Protein AF-A0A1B2EEN3-F1 (afdb_monomer)

InterPro domains:
  IPR054189 Domain of unknown function DUF6894 [PF21834] (3-65)

Mean predicted aligned error: 3.81 Å

Organism: NCBI:txid1882682

Structure (mmCIF, N/CA/C/O backbone):
data_AF-A0A1B2EEN3-F1
#
_entry.id   AF-A0A1B2EEN3-F1
#
loop_
_atom_site.group_PDB
_atom_site.id
_atom_site.type_symbol
_atom_site.label_atom_id
_atom_site.lab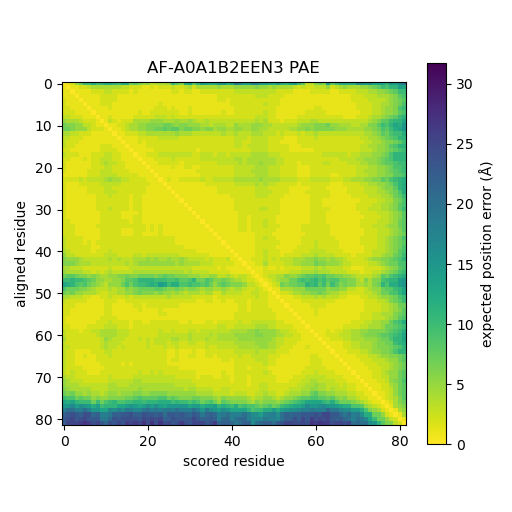el_alt_id
_atom_site.label_comp_id
_atom_site.label_asym_id
_atom_site.label_entity_id
_atom_site.label_seq_id
_atom_site.pdbx_PDB_ins_code
_atom_site.Cartn_x
_atom_site.Cartn_y
_atom_site.Cartn_z
_atom_site.occupancy
_atom_site.B_iso_or_equiv
_atom_site.auth_seq_id
_atom_site.auth_comp_id
_atom_site.auth_asym_id
_atom_site.auth_atom_id
_atom_site.pdbx_PDB_model_num
ATOM 1 N N . MET A 1 1 ? -8.084 0.413 19.389 1.00 85.62 1 MET A N 1
ATOM 2 C CA . MET A 1 1 ? -7.730 1.212 18.196 1.00 85.62 1 MET A CA 1
ATOM 3 C C . MET A 1 1 ? -8.341 0.505 16.992 1.00 85.62 1 MET A C 1
ATOM 5 O O . MET A 1 1 ? -8.468 -0.712 17.086 1.00 85.62 1 MET A O 1
ATOM 9 N N . PRO A 1 2 ? -8.822 1.198 15.944 1.00 95.31 2 PRO A N 1
ATOM 10 C CA . PRO A 1 2 ? -9.307 0.518 14.742 1.00 95.31 2 PRO A CA 1
ATOM 11 C C . PRO A 1 2 ? -8.201 -0.353 14.134 1.00 95.31 2 PRO A C 1
ATOM 13 O O . PRO A 1 2 ? -7.023 0.006 14.189 1.00 95.31 2 PRO A O 1
ATOM 16 N N . ARG A 1 3 ? -8.594 -1.502 13.583 1.00 98.00 3 ARG A N 1
ATOM 17 C CA . ARG A 1 3 ? -7.703 -2.410 12.862 1.00 98.00 3 ARG A CA 1
ATOM 18 C C . ARG A 1 3 ? -7.840 -2.155 11.367 1.00 98.00 3 ARG A C 1
ATOM 20 O O . ARG A 1 3 ? -8.957 -2.085 10.858 1.00 98.00 3 ARG A O 1
ATOM 27 N N . PHE A 1 4 ? -6.707 -2.014 10.697 1.00 98.62 4 PHE A N 1
ATOM 28 C CA . PHE A 1 4 ? -6.617 -1.781 9.262 1.00 98.62 4 PHE A CA 1
ATOM 29 C C . PHE A 1 4 ? -5.809 -2.895 8.609 1.00 98.62 4 PHE A C 1
ATOM 31 O O . PHE A 1 4 ? -4.843 -3.369 9.202 1.00 98.62 4 PHE A O 1
ATOM 38 N N . TYR A 1 5 ? -6.183 -3.285 7.400 1.00 98.69 5 TYR A N 1
ATOM 39 C CA . TYR A 1 5 ? -5.542 -4.356 6.638 1.00 98.69 5 TYR A CA 1
ATOM 40 C C . TYR A 1 5 ? -4.849 -3.765 5.415 1.00 98.69 5 TYR A C 1
ATOM 42 O O . TYR A 1 5 ? -5.465 -2.958 4.721 1.00 98.69 5 TYR A O 1
ATOM 50 N N . PHE A 1 6 ? -3.587 -4.127 5.175 1.00 98.62 6 PHE A N 1
ATOM 51 C CA . PHE A 1 6 ? -2.702 -3.491 4.189 1.00 98.62 6 PHE A CA 1
ATOM 52 C C . PHE A 1 6 ? -2.373 -4.436 3.028 1.00 98.62 6 PHE A C 1
ATOM 54 O O . PHE A 1 6 ? -1.254 -4.935 2.898 1.00 98.62 6 PHE A O 1
ATOM 61 N N . ASP A 1 7 ? -3.349 -4.671 2.157 1.00 98.50 7 ASP A N 1
ATOM 62 C CA . ASP A 1 7 ? -3.181 -5.566 1.016 1.00 98.50 7 ASP A CA 1
ATOM 63 C C . ASP A 1 7 ? -2.210 -4.979 -0.017 1.00 98.50 7 ASP A C 1
ATOM 65 O O . ASP A 1 7 ? -2.253 -3.791 -0.342 1.00 98.50 7 ASP A O 1
ATOM 69 N N . VAL A 1 8 ? -1.351 -5.817 -0.600 1.00 98.19 8 VAL A N 1
ATOM 70 C CA . VAL A 1 8 ? -0.345 -5.384 -1.580 1.00 98.19 8 VAL A CA 1
ATOM 71 C C . VAL A 1 8 ? -0.703 -5.871 -2.983 1.00 98.19 8 VAL A C 1
ATOM 73 O O . VAL A 1 8 ? -0.922 -7.063 -3.224 1.00 98.19 8 VAL A O 1
ATOM 76 N N . ARG A 1 9 ? -0.676 -4.952 -3.952 1.00 96.69 9 ARG A N 1
ATOM 77 C CA . ARG A 1 9 ? -0.710 -5.237 -5.391 1.00 96.69 9 ARG A CA 1
ATOM 78 C C . ARG A 1 9 ? 0.645 -4.974 -6.034 1.00 96.69 9 ARG A C 1
ATOM 80 O O . ARG A 1 9 ? 1.163 -3.859 -6.007 1.00 96.69 9 ARG A O 1
ATOM 87 N N . GLU A 1 10 ? 1.175 -6.001 -6.690 1.00 92.50 10 GLU A N 1
ATOM 88 C CA . GLU A 1 10 ? 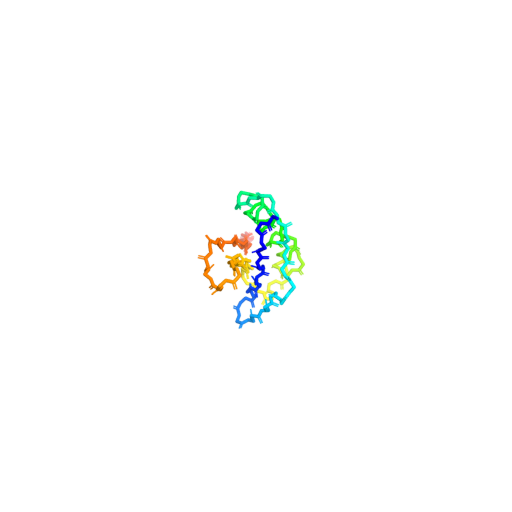2.437 -5.972 -7.434 1.00 92.50 10 GLU A CA 1
ATOM 89 C C . GLU A 1 10 ? 2.162 -6.371 -8.892 1.00 92.50 10 GLU A C 1
ATOM 91 O O . GLU A 1 10 ? 2.247 -7.541 -9.286 1.00 92.50 10 GLU A O 1
ATOM 96 N N . GLY A 1 11 ? 1.752 -5.405 -9.716 1.00 84.56 11 GLY A N 1
ATOM 97 C CA . GLY A 1 11 ? 1.243 -5.695 -11.058 1.00 84.56 11 GLY A CA 1
ATOM 98 C C . GLY A 1 11 ? 0.015 -6.614 -11.010 1.00 84.56 11 GLY A C 1
ATOM 99 O O . GLY A 1 11 ? -1.036 -6.221 -10.519 1.00 84.56 11 GLY A O 1
ATOM 100 N N . ALA A 1 12 ? 0.137 -7.842 -11.527 1.00 86.88 12 ALA A N 1
ATOM 101 C CA . ALA A 1 12 ? -0.954 -8.826 -11.520 1.00 86.88 12 ALA A CA 1
ATOM 102 C C . ALA A 1 12 ? -1.045 -9.651 -10.222 1.00 86.88 12 ALA A C 1
ATOM 104 O O . ALA A 1 12 ? -2.003 -10.403 -10.040 1.00 86.88 1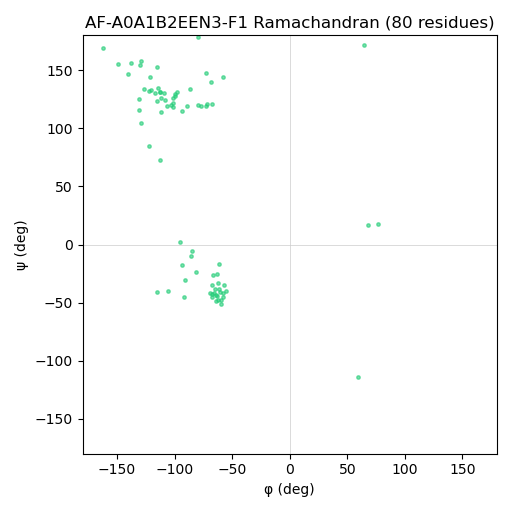2 ALA A O 1
ATOM 105 N N . ARG A 1 13 ? -0.043 -9.563 -9.339 1.00 93.00 13 ARG A N 1
ATOM 106 C CA . ARG A 1 13 ? -0.023 -10.308 -8.079 1.00 93.00 13 ARG A CA 1
ATOM 107 C C . ARG A 1 13 ? -0.759 -9.521 -7.000 1.00 93.00 13 ARG A C 1
ATOM 109 O O . ARG A 1 13 ? -0.509 -8.333 -6.827 1.00 93.00 13 ARG A O 1
ATOM 116 N N . PHE A 1 14 ? -1.620 -10.214 -6.264 1.00 96.00 14 PHE A N 1
ATOM 117 C CA . PHE A 1 14 ? -2.291 -9.710 -5.070 1.00 96.00 14 PHE A CA 1
ATOM 118 C C . PHE A 1 14 ? -1.816 -10.509 -3.856 1.00 96.00 14 PHE A C 1
ATOM 120 O O . PHE A 1 14 ? -1.701 -11.736 -3.935 1.00 96.00 14 PHE A O 1
ATOM 127 N N . ILE A 1 15 ? -1.498 -9.814 -2.771 1.00 97.25 15 ILE A N 1
ATOM 128 C CA . ILE A 1 15 ? -1.005 -10.384 -1.520 1.00 97.25 15 ILE A CA 1
ATOM 129 C C . ILE A 1 15 ? -1.883 -9.807 -0.406 1.00 97.25 15 ILE A C 1
ATOM 131 O O . ILE A 1 15 ? -1.723 -8.627 -0.095 1.00 97.25 15 ILE A O 1
ATOM 135 N N . PRO A 1 16 ? -2.824 -10.592 0.145 1.00 97.69 16 PRO A N 1
ATOM 136 C CA . PRO A 1 16 ? -3.670 -10.116 1.227 1.00 97.69 16 PRO A CA 1
ATOM 137 C C . PRO A 1 16 ? -2.885 -10.009 2.536 1.00 97.69 16 PRO A C 1
ATOM 139 O O . PRO A 1 16 ? -1.993 -10.822 2.800 1.00 97.69 16 PRO A O 1
ATOM 142 N N . ASP A 1 17 ? -3.255 -9.037 3.356 1.00 98.19 17 ASP A N 1
ATOM 143 C CA . ASP A 1 17 ? -2.882 -8.951 4.762 1.00 98.19 17 ASP A CA 1
ATOM 144 C C . ASP A 1 17 ? -3.990 -9.593 5.608 1.00 98.19 17 ASP A C 1
ATOM 146 O O . ASP A 1 17 ? -5.125 -9.126 5.627 1.00 98.19 17 ASP A O 1
ATOM 150 N N . GLU A 1 18 ? -3.679 -10.699 6.286 1.00 97.00 18 GLU A N 1
ATOM 151 C CA . GLU A 1 18 ? -4.637 -11.416 7.143 1.00 97.00 18 GLU A CA 1
ATOM 152 C C . GLU A 1 18 ? -4.561 -10.970 8.612 1.00 97.00 18 GLU A C 1
ATOM 154 O O . GLU A 1 18 ? -5.483 -11.228 9.391 1.00 97.00 18 GLU A O 1
ATOM 159 N N . GLU A 1 19 ? -3.473 -10.307 9.009 1.00 97.12 19 GLU A N 1
ATOM 160 C CA . GLU A 1 19 ? -3.225 -9.930 10.402 1.00 97.12 19 GLU A CA 1
ATOM 161 C C . GLU A 1 19 ? -3.765 -8.526 10.690 1.00 97.12 19 GLU A C 1
ATOM 163 O O . GLU A 1 19 ? -4.444 -8.305 11.705 1.00 97.12 19 GLU A O 1
ATOM 168 N N . GLY A 1 20 ? -3.497 -7.586 9.784 1.00 97.19 20 GLY A N 1
ATOM 169 C CA . GLY A 1 20 ? -3.796 -6.176 9.966 1.00 97.19 20 GLY A CA 1
ATOM 170 C C . GLY A 1 20 ? -2.999 -5.531 11.104 1.00 97.19 20 GLY A C 1
ATOM 171 O O . GLY A 1 20 ? -2.347 -6.181 11.926 1.00 97.19 20 GLY A O 1
ATOM 172 N N . LEU A 1 21 ? -3.098 -4.209 11.200 1.00 98.25 21 LEU A N 1
ATOM 173 C CA . LEU A 1 21 ? -2.438 -3.397 12.215 1.00 98.25 21 LEU A CA 1
ATOM 174 C C . LEU A 1 21 ? -3.452 -2.511 12.938 1.00 98.25 21 LEU A C 1
ATOM 176 O O . LEU A 1 21 ? -4.289 -1.852 12.321 1.00 98.25 21 LEU A O 1
ATOM 180 N N . GLU A 1 22 ? -3.368 -2.479 14.267 1.00 98.38 22 GLU A N 1
ATOM 181 C CA . GLU A 1 22 ? -4.125 -1.522 15.070 1.00 98.38 22 GLU A CA 1
ATOM 182 C C . GLU A 1 22 ? -3.426 -0.164 15.062 1.00 98.38 22 GLU A C 1
ATOM 184 O O . GLU A 1 22 ? -2.287 -0.044 15.513 1.00 98.38 22 GLU A O 1
ATOM 189 N N . LEU A 1 23 ? -4.116 0.865 14.572 1.00 98.12 23 LEU A N 1
ATOM 190 C CA . LEU A 1 23 ? -3.586 2.224 14.475 1.00 98.12 23 LEU A CA 1
ATOM 191 C C . LEU A 1 23 ? -4.561 3.237 15.063 1.00 98.12 23 LEU A C 1
ATOM 193 O O . LEU A 1 23 ? -5.770 3.029 15.102 1.00 98.12 23 LEU A O 1
ATOM 197 N N . GLU A 1 24 ? -4.033 4.368 15.518 1.00 97.50 24 GLU A N 1
ATOM 198 C CA . GLU A 1 24 ? -4.818 5.378 16.236 1.00 97.50 24 GLU A CA 1
ATOM 199 C C . GLU A 1 24 ? -5.874 6.072 15.365 1.00 97.50 24 GLU A C 1
ATOM 201 O O . GLU A 1 24 ? -6.877 6.560 15.887 1.00 97.50 24 GLU A O 1
ATOM 206 N N . SER A 1 25 ? -5.663 6.127 14.047 1.00 97.75 25 SER A N 1
ATOM 207 C CA . SER A 1 25 ? -6.542 6.828 13.113 1.00 97.75 25 SER A CA 1
ATOM 208 C C . SER A 1 25 ? -6.332 6.394 11.662 1.00 97.75 25 SER A C 1
ATOM 210 O O . SER A 1 25 ? -5.336 5.751 11.325 1.00 97.75 25 SER A O 1
ATOM 212 N N . LEU A 1 26 ? -7.251 6.819 10.789 1.00 97.94 26 LEU A N 1
ATOM 213 C CA . LEU A 1 26 ? -7.110 6.658 9.342 1.00 97.94 26 LEU A CA 1
ATOM 214 C C . LEU A 1 26 ? -5.870 7.391 8.802 1.00 97.94 26 LEU A C 1
ATOM 216 O O . LEU A 1 26 ? -5.155 6.831 7.983 1.00 97.94 26 LEU A O 1
ATOM 220 N N . ASP A 1 27 ? -5.544 8.579 9.323 1.00 98.50 27 ASP A N 1
ATOM 221 C CA . ASP A 1 27 ? -4.328 9.314 8.941 1.00 98.50 27 ASP A CA 1
ATOM 222 C C . ASP A 1 27 ? -3.042 8.547 9.296 1.00 98.50 2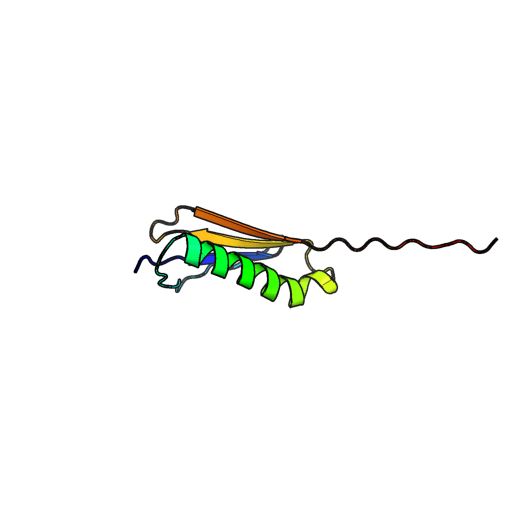7 ASP A C 1
ATOM 224 O O . ASP A 1 27 ? -2.019 8.679 8.623 1.00 98.50 27 ASP A O 1
ATOM 228 N N . ALA A 1 28 ? -3.052 7.777 10.392 1.00 98.44 28 ALA A N 1
ATOM 229 C CA . ALA A 1 28 ? -1.933 6.905 10.737 1.00 98.44 28 ALA A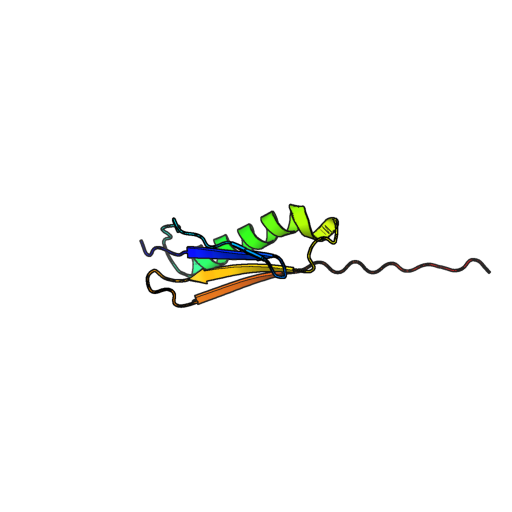 CA 1
ATOM 230 C C . ALA A 1 28 ? -1.821 5.742 9.741 1.00 98.44 28 ALA A C 1
ATOM 232 O O . ALA A 1 28 ? -0.714 5.446 9.294 1.00 98.44 28 ALA A O 1
ATOM 233 N N . ALA A 1 29 ? -2.952 5.153 9.342 1.00 98.50 29 ALA A N 1
ATOM 234 C CA . ALA A 1 29 ? -2.996 4.117 8.314 1.00 98.50 29 ALA A CA 1
ATOM 235 C C . ALA A 1 29 ? -2.563 4.638 6.934 1.00 98.50 29 ALA A C 1
ATOM 237 O O . ALA A 1 29 ? -1.826 3.957 6.230 1.00 98.50 29 ALA A O 1
ATOM 238 N N . GLU A 1 30 ? -2.930 5.868 6.566 1.00 98.75 30 GLU A N 1
ATOM 239 C CA . GLU A 1 30 ? -2.482 6.506 5.323 1.00 98.75 30 GLU A CA 1
ATOM 240 C C . GLU A 1 30 ? -0.957 6.624 5.268 1.00 98.75 30 GLU A C 1
ATOM 242 O O . GLU A 1 30 ? -0.329 6.255 4.273 1.00 98.75 30 GLU A O 1
ATOM 247 N N . ARG A 1 31 ? -0.350 7.117 6.356 1.00 98.69 31 ARG A N 1
ATOM 248 C CA . ARG A 1 31 ? 1.107 7.254 6.452 1.00 98.69 31 ARG A CA 1
ATOM 249 C C . ARG A 1 31 ? 1.804 5.904 6.377 1.00 98.69 31 ARG A C 1
ATOM 251 O O . ARG A 1 31 ? 2.793 5.799 5.655 1.00 98.69 31 ARG A O 1
ATOM 258 N N . GLU A 1 32 ? 1.291 4.902 7.087 1.00 98.56 32 GLU A N 1
ATOM 259 C CA . GLU A 1 32 ? 1.832 3.543 7.041 1.00 98.56 32 GLU A CA 1
ATOM 260 C C . GLU A 1 32 ? 1.774 2.990 5.612 1.00 98.56 32 GLU A C 1
ATOM 262 O O . GLU A 1 32 ? 2.809 2.638 5.055 1.00 98.56 32 GLU A O 1
ATOM 267 N N . ALA A 1 33 ? 0.611 3.053 4.955 1.00 98.69 33 ALA A N 1
ATOM 268 C CA . ALA A 1 33 ? 0.438 2.569 3.586 1.00 98.69 33 ALA A CA 1
ATOM 269 C C . ALA A 1 33 ? 1.384 3.256 2.587 1.00 98.69 33 ALA A C 1
ATOM 271 O O . ALA A 1 33 ? 1.971 2.597 1.725 1.00 98.69 33 ALA A O 1
ATOM 272 N N . ALA A 1 34 ? 1.571 4.574 2.711 1.00 98.69 34 ALA A N 1
ATOM 273 C CA . ALA A 1 34 ? 2.502 5.324 1.872 1.00 98.69 34 ALA A CA 1
ATOM 274 C C . ALA A 1 34 ? 3.960 4.880 2.081 1.00 98.69 34 ALA A C 1
ATOM 276 O O . ALA A 1 34 ? 4.691 4.698 1.102 1.00 98.69 34 ALA A O 1
ATOM 277 N N . VAL A 1 35 ? 4.384 4.680 3.333 1.00 98.50 35 VAL A N 1
ATOM 278 C CA . VAL A 1 35 ? 5.731 4.187 3.666 1.00 98.50 35 VAL A CA 1
ATOM 279 C C . VAL A 1 35 ? 5.926 2.766 3.139 1.00 98.50 35 VAL A C 1
ATOM 281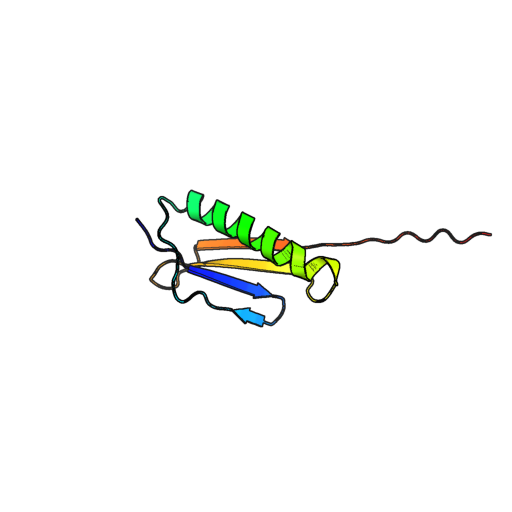 O O . VAL A 1 35 ? 6.899 2.520 2.422 1.00 98.50 35 VAL A O 1
ATOM 284 N N . SER A 1 36 ? 4.974 1.863 3.389 1.00 98.00 36 SER A N 1
ATOM 285 C CA . SER A 1 36 ? 5.027 0.481 2.907 1.00 98.00 36 SER A CA 1
ATOM 286 C C . SER A 1 36 ? 5.126 0.415 1.378 1.00 98.00 36 SER A C 1
ATOM 288 O O . SER A 1 36 ? 5.977 -0.301 0.848 1.00 98.00 36 SER A O 1
ATOM 290 N N . ALA A 1 37 ? 4.326 1.203 0.646 1.00 98.06 37 ALA A N 1
ATOM 291 C CA . ALA A 1 37 ? 4.361 1.233 -0.819 1.00 98.06 37 ALA A CA 1
ATOM 292 C C . ALA A 1 37 ? 5.737 1.661 -1.362 1.00 98.06 37 ALA A C 1
ATOM 294 O O . ALA A 1 37 ? 6.240 1.074 -2.327 1.00 98.06 37 ALA A O 1
ATOM 295 N N . VAL A 1 38 ? 6.373 2.656 -0.735 1.00 97.81 38 VAL A N 1
ATOM 296 C CA . VAL A 1 38 ? 7.724 3.106 -1.105 1.00 97.81 38 VAL A CA 1
ATOM 297 C C . VAL A 1 38 ? 8.764 2.034 -0.792 1.00 97.81 38 VAL A C 1
ATOM 299 O O . VAL A 1 38 ? 9.623 1.761 -1.634 1.00 97.81 38 VAL A O 1
ATOM 302 N N . ASP A 1 39 ? 8.703 1.414 0.384 1.00 97.00 39 ASP A N 1
ATOM 303 C CA . ASP A 1 39 ? 9.691 0.421 0.811 1.00 97.00 39 ASP A CA 1
ATOM 304 C C . ASP A 1 39 ? 9.627 -0.862 -0.022 1.00 97.00 39 ASP A C 1
ATOM 306 O O . ASP A 1 39 ? 10.664 -1.342 -0.495 1.00 97.00 39 ASP A O 1
ATOM 310 N N . ILE A 1 40 ? 8.426 -1.354 -0.328 1.00 95.06 40 ILE A N 1
ATOM 311 C CA . ILE A 1 40 ? 8.236 -2.460 -1.276 1.00 95.06 40 ILE A CA 1
ATOM 312 C C . ILE A 1 40 ? 8.731 -2.032 -2.664 1.00 95.06 40 ILE A C 1
ATOM 314 O O . ILE A 1 40 ? 9.534 -2.737 -3.289 1.00 95.06 40 ILE A O 1
ATOM 318 N N . GLY A 1 41 ? 8.327 -0.844 -3.127 1.00 95.06 41 GLY A N 1
ATOM 319 C CA . GLY A 1 41 ? 8.705 -0.289 -4.425 1.00 95.06 41 GLY A CA 1
ATOM 320 C C . GLY A 1 41 ? 10.217 -0.197 -4.634 1.00 95.06 41 GLY A C 1
ATOM 321 O O . GLY A 1 41 ? 10.708 -0.558 -5.706 1.00 95.06 41 GLY A O 1
ATOM 322 N N . ARG A 1 42 ? 10.983 0.192 -3.607 1.00 94.38 42 ARG A N 1
ATOM 323 C CA . ARG A 1 42 ? 12.458 0.255 -3.644 1.00 94.38 42 ARG A CA 1
ATOM 324 C C . ARG A 1 42 ? 13.103 -1.080 -4.011 1.00 94.38 42 ARG A C 1
ATOM 326 O O . ARG A 1 42 ? 14.120 -1.081 -4.699 1.00 94.38 42 ARG A O 1
ATOM 333 N N . SER A 1 43 ? 12.517 -2.199 -3.589 1.00 90.81 43 SER A N 1
ATOM 334 C CA . SER A 1 43 ? 13.056 -3.535 -3.870 1.00 90.81 43 SER A CA 1
ATOM 335 C C . SER A 1 43 ? 12.693 -4.072 -5.262 1.00 90.81 43 SER A C 1
ATOM 337 O O . SER A 1 43 ? 13.407 -4.922 -5.792 1.00 90.81 43 SER A O 1
ATOM 339 N N . GLN A 1 44 ? 11.609 -3.585 -5.882 1.00 89.31 44 GLN A N 1
ATOM 340 C CA . GLN A 1 44 ? 11.049 -4.194 -7.099 1.00 89.31 44 GLN A CA 1
ATOM 341 C C . GLN A 1 44 ? 11.113 -3.305 -8.342 1.00 89.31 44 GLN A C 1
ATOM 343 O O . GLN A 1 44 ? 11.442 -3.787 -9.433 1.00 89.31 44 GLN A O 1
ATOM 348 N N . LEU A 1 45 ? 10.828 -2.011 -8.191 1.00 94.00 45 LEU A N 1
ATOM 349 C CA . LEU A 1 45 ? 10.699 -1.067 -9.301 1.00 94.00 45 LEU A CA 1
ATOM 350 C C . LEU A 1 45 ? 12.015 -0.831 -10.064 1.00 94.00 45 LEU A C 1
ATOM 352 O O . LEU A 1 45 ? 11.978 -0.833 -11.297 1.00 94.00 45 LEU A O 1
ATOM 356 N N . PRO A 1 46 ? 13.195 -0.696 -9.417 1.00 93.56 46 PRO A N 1
ATOM 357 C CA . PRO A 1 46 ? 14.448 -0.448 -10.140 1.00 93.56 46 PRO A CA 1
ATOM 358 C C . PRO A 1 46 ? 14.855 -1.582 -11.088 1.00 93.56 46 PRO A C 1
ATOM 360 O O . PRO A 1 46 ? 15.555 -1.352 -12.073 1.00 93.56 46 PRO A O 1
ATOM 363 N N . HIS A 1 47 ? 14.407 -2.808 -10.809 1.00 87.81 47 HIS A N 1
ATOM 364 C CA . HIS A 1 47 ? 14.687 -3.978 -11.639 1.00 87.81 47 HIS A CA 1
ATOM 365 C C . HIS A 1 47 ? 13.705 -4.137 -12.807 1.00 87.81 47 HIS A C 1
ATOM 367 O O . HIS A 1 47 ? 13.882 -5.036 -13.626 1.00 87.81 47 HIS A O 1
ATOM 373 N N . GLY A 1 48 ? 12.669 -3.293 -12.888 1.00 82.50 48 GLY A N 1
ATOM 374 C CA . GLY A 1 48 ? 11.662 -3.337 -13.948 1.00 82.50 48 GLY A CA 1
ATOM 375 C C . GLY A 1 48 ? 10.761 -4.575 -13.919 1.00 82.50 48 GLY A C 1
ATOM 376 O O . GLY A 1 48 ? 10.117 -4.863 -14.925 1.00 82.50 48 GLY A O 1
ATOM 377 N N . LYS A 1 49 ? 10.714 -5.313 -12.797 1.00 81.75 49 LYS A N 1
ATOM 378 C CA . LYS A 1 49 ? 9.846 -6.496 -12.631 1.00 81.75 49 LYS A CA 1
ATOM 379 C C . LYS A 1 49 ? 8.363 -6.121 -12.612 1.00 81.75 49 LYS A C 1
ATOM 381 O O . LYS A 1 49 ? 7.535 -6.862 -13.128 1.00 81.75 49 LYS A O 1
ATOM 386 N N . VAL A 1 50 ? 8.057 -4.960 -12.041 1.00 88.69 50 VAL A N 1
ATOM 387 C CA . VAL A 1 50 ? 6.726 -4.349 -11.962 1.00 88.69 50 VAL A CA 1
ATOM 388 C C . VAL A 1 50 ? 6.849 -2.851 -12.250 1.00 88.69 50 VAL A C 1
ATOM 390 O O . VAL A 1 50 ? 7.935 -2.278 -12.131 1.00 88.69 50 VAL A O 1
ATOM 393 N N . ARG A 1 51 ? 5.755 -2.225 -12.696 1.00 90.44 51 ARG A N 1
ATOM 394 C CA . ARG A 1 51 ? 5.698 -0.789 -13.043 1.00 90.44 51 ARG A CA 1
ATOM 395 C C . ARG A 1 51 ? 5.277 0.085 -11.865 1.00 90.44 51 ARG A C 1
ATOM 397 O O . ARG A 1 51 ? 5.705 1.233 -11.768 1.00 90.44 51 ARG A O 1
ATOM 404 N N . GLU A 1 52 ? 4.459 -0.483 -10.994 1.00 95.19 52 GLU A N 1
ATOM 405 C CA . GLU A 1 52 ? 3.895 0.159 -9.820 1.00 95.19 52 GLU A CA 1
ATOM 406 C C . GLU A 1 52 ? 3.667 -0.878 -8.721 1.00 95.19 52 GLU A C 1
ATOM 408 O O . GLU A 1 52 ? 3.546 -2.076 -8.997 1.00 95.19 52 GLU A O 1
ATOM 413 N N . ILE A 1 53 ? 3.648 -0.385 -7.489 1.00 97.31 53 ILE A N 1
ATOM 414 C CA . ILE A 1 53 ? 3.232 -1.091 -6.285 1.00 97.31 53 ILE A CA 1
ATOM 415 C C . ILE A 1 53 ? 2.099 -0.278 -5.673 1.00 97.31 53 ILE A C 1
ATOM 417 O O . ILE A 1 53 ? 2.257 0.934 -5.496 1.00 97.31 53 ILE A O 1
ATOM 421 N N . THR A 1 54 ? 1.007 -0.941 -5.311 1.00 98.38 54 THR A N 1
ATOM 422 C CA . THR A 1 54 ? -0.102 -0.324 -4.579 1.00 98.38 54 THR A CA 1
ATOM 423 C C . THR A 1 54 ? -0.305 -1.049 -3.259 1.00 98.38 54 THR A C 1
ATOM 425 O O . THR A 1 54 ? -0.338 -2.275 -3.233 1.00 98.38 54 THR A O 1
ATOM 428 N N . VAL A 1 55 ? -0.443 -0.289 -2.177 1.00 98.62 55 VAL A N 1
ATOM 429 C CA . VAL A 1 55 ? -0.904 -0.778 -0.876 1.00 98.62 55 VAL A CA 1
ATOM 430 C C . VAL A 1 55 ? -2.327 -0.267 -0.671 1.00 98.62 55 VAL A C 1
ATOM 432 O O . VAL A 1 55 ? -2.562 0.945 -0.693 1.00 98.62 55 VAL A O 1
ATOM 435 N N . GLU A 1 56 ? -3.272 -1.187 -0.535 1.00 98.62 56 GLU A N 1
ATOM 436 C CA . GLU A 1 56 ? -4.692 -0.927 -0.304 1.00 98.62 56 GLU A CA 1
ATOM 437 C C . GLU A 1 56 ? -4.987 -1.098 1.185 1.00 98.62 56 GLU A C 1
ATOM 439 O O . GLU A 1 56 ? -4.641 -2.117 1.775 1.00 98.62 56 GLU A O 1
ATOM 444 N N . VAL A 1 57 ? -5.611 -0.091 1.796 1.00 98.69 57 VAL A N 1
ATOM 445 C CA . VAL A 1 57 ? -6.016 -0.138 3.202 1.00 98.69 57 VAL A CA 1
ATOM 446 C C . VAL A 1 57 ? -7.500 -0.432 3.280 1.00 98.69 57 VAL A C 1
ATOM 448 O O . VAL A 1 57 ? -8.306 0.359 2.780 1.00 98.69 57 VAL A O 1
ATOM 451 N N . ASN A 1 58 ? -7.856 -1.514 3.962 1.00 98.25 58 ASN A N 1
ATOM 452 C CA . ASN A 1 58 ? -9.236 -1.905 4.219 1.00 98.25 58 ASN A CA 1
ATOM 453 C C . ASN A 1 58 ? -9.556 -1.853 5.718 1.00 98.25 58 ASN A C 1
ATOM 455 O O . ASN A 1 58 ? -8.668 -2.013 6.559 1.00 98.25 58 ASN A O 1
ATOM 459 N N . ASP A 1 59 ? -10.826 -1.639 6.058 1.00 97.44 59 ASP A N 1
ATOM 460 C CA . ASP A 1 59 ? -11.317 -1.882 7.417 1.00 97.44 59 ASP A CA 1
ATOM 461 C C . ASP A 1 59 ? -11.587 -3.377 7.677 1.00 97.44 59 ASP A C 1
ATOM 463 O O . ASP A 1 59 ? -11.454 -4.228 6.797 1.00 97.44 59 ASP A O 1
ATOM 467 N N . GLU A 1 60 ? -12.005 -3.701 8.901 1.00 95.75 60 GLU A N 1
ATOM 468 C CA . GLU A 1 60 ? -12.369 -5.062 9.323 1.00 95.75 60 GLU A CA 1
ATOM 469 C C . GLU A 1 60 ? -13.541 -5.693 8.553 1.00 95.75 60 GLU A C 1
ATOM 471 O O . GLU A 1 60 ? -13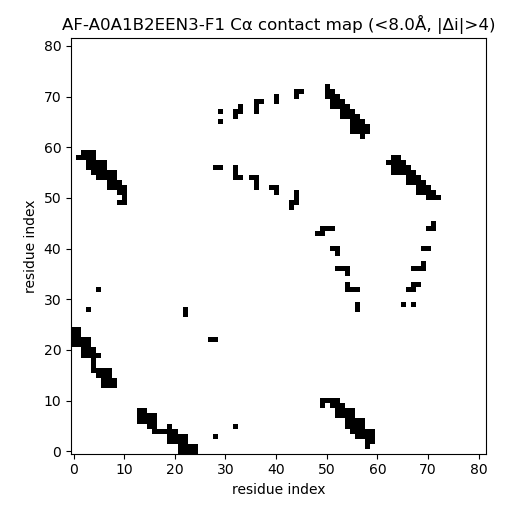.712 -6.911 8.582 1.00 95.75 60 GLU A O 1
ATOM 476 N N . ASN A 1 61 ? -14.339 -4.889 7.847 1.00 95.75 61 ASN A N 1
ATOM 477 C CA . ASN A 1 61 ? -15.447 -5.356 7.016 1.00 95.75 61 ASN A CA 1
ATOM 478 C C . ASN A 1 61 ? -15.036 -5.520 5.543 1.00 95.75 61 ASN A C 1
ATOM 480 O O . ASN A 1 61 ? -15.877 -5.862 4.709 1.00 95.75 61 ASN A O 1
ATOM 484 N N . GLY A 1 62 ? -13.764 -5.275 5.212 1.00 93.69 62 GLY A N 1
ATOM 485 C CA . GLY A 1 62 ? -13.246 -5.314 3.848 1.00 93.69 62 GLY A CA 1
ATOM 486 C C . GLY A 1 62 ? -13.619 -4.088 3.012 1.00 93.69 62 GLY A C 1
ATOM 487 O O . GLY A 1 62 ? -13.555 -4.147 1.784 1.00 93.69 62 GLY A O 1
ATOM 488 N N . LEU A 1 63 ? -14.039 -2.982 3.635 1.00 96.81 63 LEU A N 1
ATOM 489 C CA . LEU A 1 63 ? -14.267 -1.730 2.923 1.00 96.81 63 LEU A CA 1
ATOM 490 C C . LEU A 1 63 ? -12.923 -1.057 2.632 1.00 96.81 63 LEU A C 1
ATOM 492 O O . LEU A 1 63 ? -12.206 -0.680 3.556 1.00 96.81 63 LEU A O 1
ATOM 496 N N . GLY A 1 64 ? -12.619 -0.852 1.350 1.00 97.56 64 GLY A N 1
ATOM 497 C CA . GLY A 1 64 ? -11.438 -0.105 0.922 1.00 97.56 64 GLY A CA 1
ATOM 498 C C . GLY A 1 64 ? -11.530 1.374 1.291 1.00 97.56 64 GLY A C 1
ATOM 499 O O . GLY A 1 64 ? -12.447 2.076 0.860 1.00 97.56 64 GLY A O 1
ATOM 500 N N . LEU A 1 65 ? -10.563 1.845 2.077 1.00 9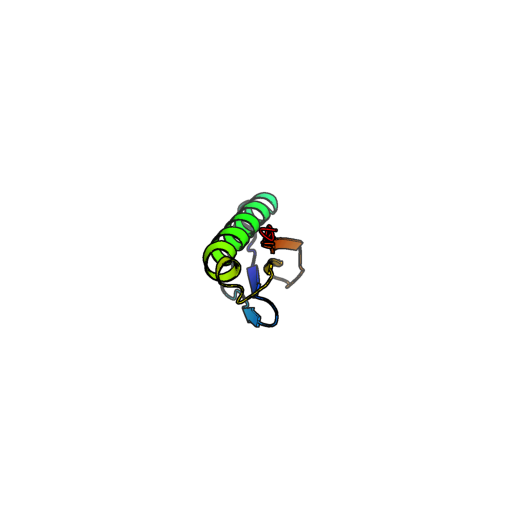8.12 65 LEU A N 1
ATOM 501 C CA . LEU A 1 65 ? -10.490 3.211 2.595 1.00 98.12 65 LEU A CA 1
ATOM 502 C C . LEU A 1 65 ? -9.422 4.052 1.888 1.00 98.12 65 LEU A C 1
ATOM 504 O O . LEU A 1 65 ? -9.640 5.237 1.640 1.00 98.12 65 LEU A O 1
ATOM 508 N N . ILE A 1 66 ? -8.262 3.460 1.586 1.00 98.44 66 ILE A N 1
ATOM 509 C CA . ILE A 1 66 ? -7.086 4.158 1.039 1.00 98.44 66 ILE A CA 1
ATOM 510 C C . ILE A 1 66 ? -6.417 3.276 -0.014 1.00 98.44 66 ILE A C 1
ATOM 512 O O . ILE A 1 66 ? -6.370 2.059 0.128 1.00 98.44 66 ILE A O 1
ATOM 516 N N . ALA A 1 67 ? -5.835 3.897 -1.040 1.00 98.19 67 ALA A N 1
ATOM 517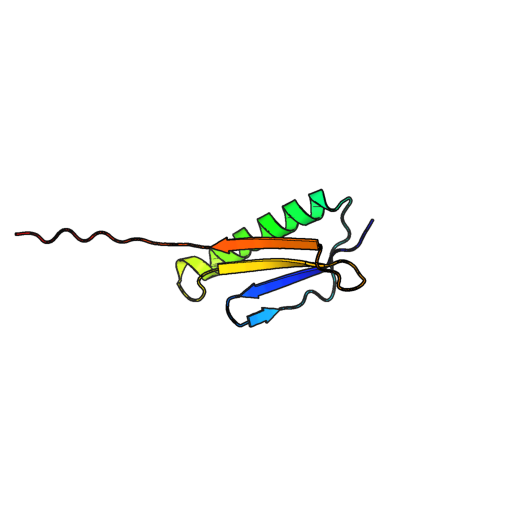 C CA . ALA A 1 67 ? -4.875 3.248 -1.924 1.00 98.19 67 ALA A CA 1
ATOM 518 C C . ALA A 1 67 ? -3.634 4.135 -2.083 1.00 98.19 67 ALA A C 1
ATOM 520 O O . ALA A 1 67 ? -3.709 5.232 -2.641 1.00 98.19 67 ALA A O 1
ATOM 521 N N . ALA A 1 68 ? -2.484 3.659 -1.611 1.00 98.44 68 ALA A N 1
ATOM 522 C CA . ALA A 1 68 ? -1.197 4.326 -1.771 1.00 98.44 68 ALA A CA 1
ATOM 523 C C . ALA A 1 68 ? -0.408 3.645 -2.892 1.00 98.44 68 ALA A C 1
ATOM 525 O O . ALA A 1 68 ? -0.083 2.465 -2.795 1.00 98.44 68 ALA A O 1
ATOM 526 N N . THR A 1 69 ? -0.091 4.375 -3.964 1.00 98.19 69 THR A N 1
ATOM 527 C CA . THR A 1 69 ? 0.624 3.818 -5.125 1.00 98.19 69 THR A CA 1
ATOM 528 C C . THR A 1 69 ? 1.974 4.494 -5.319 1.00 98.19 69 THR A C 1
ATOM 530 O O . THR A 1 69 ? 2.061 5.718 -5.388 1.00 98.19 69 THR A O 1
ATOM 533 N N . THR A 1 70 ? 3.029 3.693 -5.466 1.00 97.56 70 THR A N 1
ATOM 534 C CA . THR A 1 70 ? 4.357 4.144 -5.898 1.00 97.56 70 THR A CA 1
ATOM 535 C C . THR A 1 70 ? 4.668 3.557 -7.269 1.00 97.56 70 THR A C 1
ATOM 537 O O . THR A 1 70 ? 4.564 2.351 -7.483 1.00 97.56 70 THR A O 1
ATOM 540 N N . SER A 1 71 ? 5.109 4.401 -8.198 1.00 95.69 71 SER A N 1
ATOM 541 C CA . SER A 1 71 ? 5.564 3.995 -9.530 1.00 95.69 71 SER A CA 1
ATOM 542 C C . SER A 1 71 ? 6.932 4.598 -9.846 1.00 95.69 71 SER A C 1
ATOM 544 O O . SER A 1 71 ? 7.345 5.599 -9.257 1.00 95.69 71 SER A O 1
ATOM 546 N N . LEU A 1 72 ? 7.661 3.978 -10.776 1.00 94.38 72 LEU A N 1
ATOM 547 C CA . LEU A 1 72 ? 8.960 4.473 -11.229 1.00 94.38 72 LEU A CA 1
ATOM 548 C C . LEU A 1 72 ? 9.012 4.513 -12.752 1.00 94.38 72 LEU A C 1
ATOM 550 O O . LEU A 1 72 ? 8.839 3.502 -13.432 1.00 94.38 72 LEU A O 1
ATOM 554 N N . THR A 1 73 ? 9.338 5.686 -13.285 1.00 92.69 73 THR A N 1
ATOM 555 C CA . THR A 1 73 ? 9.598 5.875 -14.712 1.00 92.69 73 THR A CA 1
ATOM 556 C C . THR A 1 73 ? 11.050 6.285 -14.914 1.00 92.69 73 THR A C 1
ATOM 558 O O . THR A 1 73 ? 11.499 7.291 -14.371 1.00 92.69 73 THR A O 1
ATOM 561 N N . VAL A 1 74 ? 11.785 5.515 -15.719 1.00 91.38 74 VAL A N 1
ATOM 562 C CA . VAL A 1 74 ? 13.173 5.814 -16.096 1.00 91.38 74 VAL A CA 1
ATOM 563 C C . VAL A 1 74 ? 13.219 6.153 -17.581 1.00 91.38 74 VAL A C 1
ATOM 565 O O . VAL A 1 74 ? 12.973 5.296 -18.429 1.00 91.38 74 VAL A O 1
ATOM 568 N N . LEU A 1 75 ? 13.562 7.399 -17.895 1.00 91.56 75 LEU A N 1
ATOM 569 C CA . LEU A 1 75 ? 13.766 7.874 -19.262 1.00 91.56 75 LEU A CA 1
ATOM 570 C C . LEU A 1 75 ? 15.268 7.906 -19.565 1.00 91.56 75 LEU A C 1
ATOM 572 O O . LEU A 1 75 ? 16.047 8.456 -18.789 1.00 91.56 75 LEU A O 1
ATOM 576 N N . ARG A 1 76 ? 15.687 7.312 -20.690 1.00 91.75 76 ARG A N 1
ATOM 577 C CA . ARG A 1 76 ? 17.076 7.380 -21.175 1.00 91.75 76 ARG A CA 1
ATOM 578 C C . ARG A 1 76 ? 17.135 8.202 -22.454 1.00 91.75 76 ARG A C 1
ATOM 580 O O . ARG A 1 76 ? 16.459 7.872 -23.423 1.00 91.75 76 ARG A O 1
ATOM 587 N N . THR A 1 77 ? 17.996 9.213 -22.471 1.00 94.19 77 THR A N 1
ATOM 588 C CA . THR A 1 77 ? 18.294 10.007 -23.669 1.00 94.19 77 THR A CA 1
ATOM 589 C C . THR A 1 77 ? 19.640 9.568 -24.231 1.00 94.19 77 THR A C 1
ATOM 591 O O . THR A 1 77 ? 20.655 9.673 -23.545 1.00 94.19 77 THR A O 1
ATOM 594 N N . ILE A 1 78 ? 19.661 9.086 -25.474 1.00 91.19 78 ILE A N 1
ATOM 595 C CA . ILE A 1 78 ? 20.896 8.725 -26.181 1.00 91.19 78 ILE A CA 1
ATOM 596 C C . ILE A 1 78 ? 21.233 9.860 -27.148 1.00 91.19 78 ILE A C 1
ATOM 598 O O . ILE A 1 78 ? 20.395 10.250 -27.959 1.00 91.19 78 ILE A O 1
ATOM 602 N N . ARG A 1 79 ? 22.453 10.401 -27.063 1.00 88.50 79 ARG A N 1
ATOM 603 C CA . ARG A 1 79 ? 22.986 11.303 -28.091 1.00 88.50 79 ARG A CA 1
ATOM 604 C C . ARG A 1 79 ? 23.699 10.465 -29.142 1.00 88.50 79 ARG A C 1
ATOM 606 O O . ARG A 1 79 ? 24.669 9.786 -28.820 1.00 88.50 79 ARG A O 1
ATOM 613 N N . THR A 1 80 ? 23.230 10.526 -30.382 1.00 81.81 80 THR A N 1
ATOM 614 C CA . THR A 1 80 ? 23.973 9.989 -31.524 1.00 81.81 80 THR A CA 1
ATOM 615 C C . THR A 1 80 ? 25.165 10.907 -31.776 1.00 81.81 80 THR A C 1
ATOM 617 O O . THR A 1 80 ? 24.978 12.107 -31.977 1.00 81.81 80 THR A O 1
ATOM 620 N N . LEU A 1 81 ? 26.384 10.369 -31.716 1.00 77.25 81 LEU A N 1
ATOM 621 C CA . LEU A 1 81 ? 27.557 11.084 -32.211 1.00 77.25 81 LEU A CA 1
ATOM 622 C C . LEU A 1 81 ? 27.476 11.079 -33.743 1.00 77.25 81 LEU A C 1
ATOM 624 O O . LEU A 1 81 ? 27.391 10.005 -34.339 1.00 77.25 81 LEU A O 1
ATOM 628 N N . ALA A 1 82 ? 27.403 12.276 -34.328 1.00 67.19 82 ALA A N 1
ATOM 629 C CA . ALA A 1 82 ? 27.539 12.508 -35.764 1.00 67.19 82 ALA A CA 1
ATOM 630 C C . ALA A 1 82 ? 29.018 12.533 -36.163 1.00 67.19 82 ALA A C 1
ATOM 632 O O . ALA A 1 82 ? 29.836 12.965 -35.315 1.00 67.19 82 ALA A O 1
#

Nearest PDB structures (foldseek):
  9g8o-assembly1_F  TM=4.829E-01  e=1.328E+00  Homo sapiens
  8r1o-assembly1_D  TM=3.984E-01  e=1.180E+00  Thermochaetoides thermophila DSM 1495
  6j4e-assembly1_B  TM=6.804E-01  e=6.163E+00  Arabidopsis thaliana
  3dd6-assembly1_A  TM=5.224E-01  e=5.163E+00  unclassified

Foldseek 3Di:
DFWKWWWKDFPPDTRTGPPTDDDPDPVRVQVVQQVVQVVVCVVQQVVVNGFKMWIWIAGPVRHTDDIHMDGDDDDDDDDDDD

Secondary structure (DSSP, 8-state):
--EEEEEEEETTEEE--SS-EE-S-HHHHHHHHHHHHHHHHHHHGGGTS-SEEEEEEE-TT--EEEEEEEE-----PPPPP-

Radius of gyration: 16.17 Å; Cα contacts (8 Å, |Δi|>4): 139; chains: 1; bounding box: 43×24×54 Å

Solvent-accessible surface area (backbone atoms only — not comparable to full-atom values): 4834 Å² total; per-residue (Å²): 108,60,50,37,25,62,26,37,34,52,67,93,46,76,45,82,45,89,80,51,48,72,34,92,42,70,71,52,48,52,53,50,31,44,52,52,14,46,58,56,27,67,76,37,37,85,76,64,81,33,63,41,24,34,20,35,33,22,43,90,86,66,49,78,76,46,77,27,74,33,71,68,87,86,87,85,89,84,82,80,86,129

pLDDT: mean 94.68, std 5.61, range [67.19, 98.75]

Sequence (82 aa):
MPRFYFDVREGARFIPDEEGLELESLDAAEREAAVSAVDIGRSQLPHGKVREITVEVNDENGLGLIAATTSLTVLRTIRTLA